Protein AF-A0A920BV66-F1 (afdb_monomer_lite)

Foldseek 3Di:
DLVVVLVVLVVVLVVVVVDPPCPVCPVVSVVSVVVSVVSVVVVVQVPDPLFDFDDPDPQWTWTWWKKKWFAAPVRDIDIDIDGPPDDCVCVVVVVCVVCVVVVHHTDPPPDIDIDIDTDTDGPPDDD

pLDDT: mean 71.51, std 12.38, range [37.69, 92.06]

Sequence (127 aa):
MLEDEIAYSQKFIEVIEKEEALLQLNEQLNLLKETVADDIKQLQFSKDQYGKFGHKTADTSFFEYKTHLTMNEKRIITAELSYWRKKDGKQLETLIEKNAEARMDVCKAGHMAIRKARQGRKNVGTN

Structure (mmCIF, N/CA/C/O backbone):
data_AF-A0A920BV66-F1
#
_entry.id   AF-A0A920BV66-F1
#
loop_
_atom_site.group_PDB
_atom_site.id
_atom_site.type_symbol
_atom_site.label_atom_id
_atom_site.label_alt_id
_atom_site.label_comp_id
_atom_site.label_asym_id
_atom_site.label_entity_id
_atom_site.label_seq_id
_atom_site.pdbx_PDB_ins_code
_atom_site.Cartn_x
_atom_site.Cartn_y
_atom_site.Cartn_z
_atom_site.occupancy
_atom_site.B_iso_or_equiv
_atom_site.auth_seq_id
_atom_site.auth_comp_id
_atom_site.auth_asym_id
_atom_site.auth_atom_id
_atom_site.pdbx_PDB_model_num
ATOM 1 N N . MET A 1 1 ? 3.993 11.445 20.867 1.00 70.62 1 MET A N 1
ATOM 2 C CA . MET A 1 1 ? 2.647 11.999 20.606 1.00 70.62 1 MET A CA 1
ATOM 3 C C . MET A 1 1 ? 1.909 11.153 19.578 1.00 70.62 1 MET A C 1
ATOM 5 O O . MET A 1 1 ? 1.106 10.347 20.009 1.00 70.62 1 MET A O 1
ATOM 9 N N . LEU A 1 2 ? 2.233 11.198 18.277 1.00 79.50 2 LEU A N 1
ATOM 10 C CA . LEU A 1 2 ? 1.491 10.407 17.269 1.00 79.50 2 LEU A CA 1
ATOM 11 C C . LEU A 1 2 ? 1.629 8.877 17.438 1.00 79.50 2 LEU A C 1
ATOM 13 O O . LEU A 1 2 ? 0.661 8.138 17.303 1.00 79.50 2 LEU A O 1
ATOM 17 N N . GLU A 1 3 ? 2.825 8.383 17.771 1.00 81.19 3 GLU A N 1
ATOM 18 C CA . GLU A 1 3 ? 3.041 6.946 18.025 1.00 81.19 3 GLU A CA 1
ATOM 19 C C . GLU A 1 3 ? 2.281 6.457 19.273 1.00 81.19 3 GLU A C 1
ATOM 21 O O . GLU A 1 3 ? 1.786 5.331 19.297 1.00 81.19 3 GLU A O 1
ATOM 26 N N . ASP A 1 4 ? 2.122 7.328 20.275 1.00 86.12 4 ASP A N 1
ATOM 27 C CA . ASP A 1 4 ? 1.385 7.031 21.508 1.00 86.12 4 ASP A CA 1
ATOM 28 C C . ASP A 1 4 ? -0.131 6.961 21.252 1.00 86.12 4 ASP A C 1
ATOM 30 O O . ASP A 1 4 ? -0.815 6.093 21.793 1.00 86.12 4 ASP A O 1
ATOM 34 N N . GLU A 1 5 ? -0.653 7.836 20.385 1.00 85.25 5 GLU A N 1
ATOM 35 C CA . GLU A 1 5 ? -2.060 7.857 19.955 1.00 85.25 5 GLU A CA 1
ATOM 36 C C . GLU A 1 5 ? -2.436 6.607 19.147 1.00 85.25 5 GLU A C 1
ATOM 38 O O . GLU A 1 5 ? -3.497 6.012 19.365 1.00 85.25 5 GLU A O 1
ATOM 43 N N . ILE A 1 6 ? -1.544 6.151 18.262 1.00 87.94 6 ILE A N 1
ATOM 44 C CA . ILE A 1 6 ? -1.730 4.904 17.506 1.00 87.94 6 ILE A CA 1
ATOM 45 C C . ILE A 1 6 ? -1.720 3.703 18.455 1.00 87.94 6 ILE A C 1
ATOM 47 O O . ILE A 1 6 ? -2.591 2.837 18.361 1.00 87.94 6 ILE A O 1
ATOM 51 N N . ALA A 1 7 ? -0.785 3.667 19.409 1.00 90.69 7 ALA A N 1
ATOM 52 C CA . ALA A 1 7 ? -0.710 2.598 20.402 1.00 90.69 7 ALA A CA 1
ATOM 53 C C . ALA A 1 7 ? -1.952 2.555 21.308 1.00 90.69 7 ALA A C 1
ATOM 55 O O . ALA A 1 7 ? -2.428 1.475 21.663 1.00 90.69 7 ALA A O 1
ATOM 56 N N . TYR A 1 8 ? -2.495 3.717 21.678 1.00 92.06 8 TYR A N 1
ATOM 57 C CA . TYR A 1 8 ? -3.751 3.804 22.421 1.00 92.06 8 TYR A CA 1
ATOM 58 C C . TYR A 1 8 ? -4.930 3.275 21.595 1.00 92.06 8 TYR A C 1
ATOM 60 O O . TYR A 1 8 ? -5.702 2.450 22.083 1.00 92.06 8 TYR A O 1
ATOM 68 N N . SER A 1 9 ? -5.024 3.680 20.327 1.00 87.62 9 SER A N 1
ATOM 69 C CA . SER A 1 9 ? -6.093 3.256 19.416 1.00 87.62 9 SER A CA 1
ATOM 70 C C . SER A 1 9 ? -6.087 1.742 19.178 1.00 87.62 9 SER A C 1
ATOM 72 O O . SER A 1 9 ? -7.141 1.114 19.177 1.00 87.62 9 SER A O 1
ATOM 74 N N . GLN A 1 10 ? -4.907 1.126 19.054 1.00 89.38 10 GLN A N 1
ATOM 75 C CA . GLN A 1 10 ? -4.771 -0.331 18.933 1.00 89.38 10 GLN A CA 1
ATOM 76 C C . GLN A 1 10 ? -5.272 -1.064 20.182 1.00 89.38 10 GLN A C 1
ATOM 78 O O . GLN A 1 10 ? -6.084 -1.979 20.071 1.00 89.38 10 GLN A O 1
ATOM 83 N N . LYS A 1 11 ? -4.863 -0.617 21.376 1.00 90.56 11 LYS A N 1
ATOM 84 C CA . LYS A 1 11 ? -5.345 -1.187 22.646 1.00 90.56 11 LYS A CA 1
ATOM 85 C C . LYS A 1 11 ? -6.857 -1.040 22.804 1.00 90.56 11 LYS A C 1
ATOM 87 O O . LYS A 1 11 ? -7.509 -1.937 23.324 1.00 90.56 11 LYS A O 1
ATOM 92 N N . PHE A 1 12 ? -7.416 0.083 22.362 1.00 86.88 12 PHE A N 1
ATOM 93 C CA . PHE A 1 12 ? -8.855 0.324 22.397 1.00 86.88 12 PHE A CA 1
ATOM 94 C C . PHE A 1 12 ? -9.620 -0.652 21.493 1.00 86.88 12 PHE A C 1
ATOM 96 O O . PHE A 1 12 ? -10.606 -1.241 21.931 1.00 86.88 12 PHE A O 1
ATOM 103 N N . ILE A 1 13 ? -9.121 -0.895 20.275 1.00 86.62 13 ILE A N 1
ATOM 104 C CA . ILE A 1 13 ? -9.678 -1.904 19.362 1.00 86.62 13 ILE A CA 1
ATOM 105 C C . ILE A 1 13 ? -9.636 -3.300 20.007 1.00 86.62 13 ILE A C 1
ATOM 107 O O . ILE A 1 13 ? -10.648 -3.993 20.002 1.00 86.62 13 ILE A O 1
ATOM 111 N N . GLU A 1 14 ? -8.518 -3.687 20.630 1.00 86.44 14 GLU A N 1
ATOM 112 C CA . GLU A 1 14 ? -8.375 -4.993 21.300 1.00 86.44 14 GLU A CA 1
ATOM 113 C C . GLU A 1 14 ? -9.339 -5.196 22.479 1.00 86.44 14 GLU A C 1
ATOM 115 O O . GLU A 1 14 ? -9.747 -6.323 22.765 1.00 86.44 14 GLU A O 1
ATOM 120 N N . VAL A 1 15 ? -9.671 -4.127 23.210 1.00 87.25 15 VAL A N 1
ATOM 121 C CA . VAL A 1 15 ? -10.629 -4.185 24.324 1.00 87.25 15 VAL A CA 1
ATOM 122 C C . VAL A 1 15 ? -12.053 -4.335 23.795 1.00 87.25 15 VAL A C 1
ATOM 124 O O . VAL A 1 15 ? -12.794 -5.173 24.301 1.00 87.25 15 VAL A O 1
ATOM 127 N N . ILE A 1 16 ? -12.411 -3.587 22.750 1.00 81.94 16 ILE A N 1
ATOM 128 C CA . ILE A 1 16 ? -13.746 -3.642 22.142 1.00 81.94 16 ILE A CA 1
ATOM 129 C C . ILE A 1 16 ? -14.004 -4.993 21.472 1.00 81.94 16 ILE A C 1
ATOM 131 O O . ILE A 1 16 ? -15.098 -5.529 21.593 1.00 81.94 16 ILE A O 1
ATOM 135 N N . GLU A 1 17 ? -13.009 -5.581 20.805 1.00 78.44 17 GLU A N 1
ATOM 136 C CA . GLU A 1 17 ? -13.161 -6.895 20.162 1.00 78.44 17 GLU A CA 1
ATOM 137 C C . GLU A 1 17 ? -13.435 -8.036 21.153 1.00 78.44 17 GLU A C 1
ATOM 139 O O . GLU A 1 17 ? -13.989 -9.062 20.762 1.00 78.44 17 GLU A O 1
ATOM 144 N N . LYS A 1 18 ? -13.074 -7.872 22.433 1.00 81.88 18 LYS A N 1
ATOM 145 C CA . LYS A 1 18 ? -13.376 -8.846 23.497 1.00 81.88 18 LYS A CA 1
ATOM 146 C C . LYS A 1 18 ? -14.802 -8.724 24.034 1.00 81.88 18 LYS A C 1
ATOM 148 O O . LYS A 1 18 ? -15.285 -9.664 24.661 1.00 81.88 18 LYS A O 1
ATOM 153 N N . GLU A 1 19 ? -15.469 -7.595 23.811 1.00 79.19 19 GLU A N 1
ATOM 154 C CA . GLU A 1 19 ? -16.864 -7.389 24.193 1.00 79.19 19 GLU A CA 1
ATOM 155 C C . GLU A 1 19 ? -17.786 -7.684 22.997 1.00 79.19 19 GLU A C 1
ATOM 157 O O . GLU A 1 19 ? -18.025 -6.842 22.136 1.00 79.19 19 GLU A O 1
ATOM 162 N N . GLU A 1 20 ? -18.376 -8.885 22.960 1.00 65.06 20 GLU A N 1
ATOM 163 C CA . GLU A 1 20 ? -19.297 -9.339 21.894 1.00 65.06 20 GLU A CA 1
ATOM 164 C C . GLU A 1 20 ? -20.624 -8.543 21.798 1.00 65.06 20 GLU A C 1
ATOM 166 O O . GLU A 1 20 ? -21.467 -8.818 20.944 1.00 65.06 20 GLU A O 1
ATOM 171 N N . ALA A 1 21 ? -20.844 -7.540 22.653 1.00 63.72 21 ALA A N 1
ATOM 172 C CA . ALA A 1 21 ? -22.133 -6.861 22.807 1.00 63.72 21 ALA A CA 1
ATOM 173 C C . ALA A 1 21 ? -22.421 -5.748 21.772 1.00 63.72 21 ALA A C 1
ATOM 175 O O . ALA A 1 21 ? -23.514 -5.179 21.779 1.00 63.72 21 ALA A O 1
ATOM 176 N N . LEU A 1 22 ? -21.483 -5.411 20.878 1.00 64.19 22 LEU A N 1
ATOM 177 C CA . LEU A 1 22 ? -21.512 -4.150 20.118 1.00 64.19 22 LEU A CA 1
ATOM 178 C C . LEU A 1 22 ? -21.733 -4.321 18.604 1.00 64.19 22 LEU A C 1
ATOM 180 O O . LEU A 1 22 ? -21.090 -3.668 17.784 1.00 64.19 22 LEU A O 1
ATOM 184 N N . LEU A 1 23 ? -22.718 -5.140 18.218 1.00 60.50 23 LEU A N 1
ATOM 185 C CA . LEU A 1 23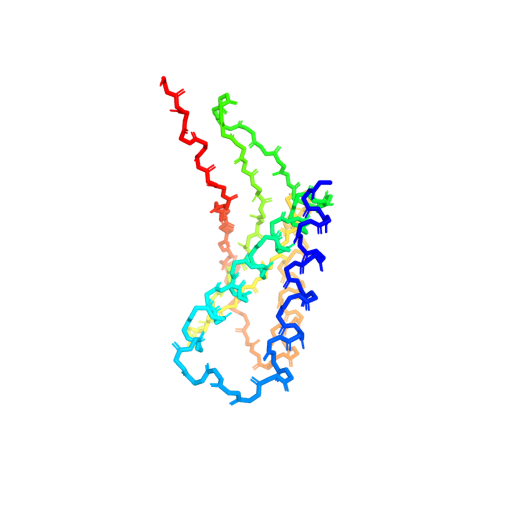 ? -23.131 -5.352 16.815 1.00 60.50 23 LEU A CA 1
ATOM 186 C C . LEU A 1 23 ? -23.436 -4.050 16.040 1.00 60.50 23 LEU A C 1
ATOM 188 O O . LEU A 1 23 ? -23.274 -4.009 14.822 1.00 60.50 23 LEU A O 1
ATOM 192 N N . GLN A 1 24 ? -23.856 -2.983 16.730 1.00 67.12 24 GLN A N 1
ATOM 193 C CA . GLN A 1 24 ? -24.181 -1.678 16.131 1.00 67.12 24 GLN A CA 1
ATOM 194 C C . GLN A 1 24 ? -22.949 -0.809 15.810 1.00 67.12 24 GLN A C 1
ATOM 196 O O . GLN A 1 24 ? -23.076 0.187 15.106 1.00 67.12 24 GLN A O 1
ATOM 201 N N . LEU A 1 25 ? -21.761 -1.176 16.301 1.00 69.19 25 LEU A N 1
ATOM 202 C CA . LEU A 1 25 ? -20.525 -0.389 16.180 1.00 69.19 25 LEU A CA 1
ATOM 203 C C . LEU A 1 25 ? -19.539 -0.942 15.144 1.00 69.19 25 LEU A C 1
ATOM 205 O O . LEU A 1 25 ? -18.474 -0.361 14.945 1.00 69.19 25 LEU A O 1
ATOM 209 N N . ASN A 1 26 ? -19.889 -2.023 14.444 1.00 76.88 26 ASN A N 1
ATOM 210 C CA . ASN A 1 26 ? -19.002 -2.680 13.480 1.00 76.88 26 ASN A CA 1
ATOM 211 C C . ASN A 1 26 ? -18.512 -1.738 12.367 1.00 76.88 26 ASN A C 1
ATOM 213 O O . ASN A 1 26 ? -17.342 -1.787 11.991 1.00 76.88 26 ASN A O 1
ATOM 217 N N . GLU A 1 27 ? -19.373 -0.851 11.860 1.00 80.69 27 GLU A N 1
ATOM 218 C CA . GLU A 1 27 ? -18.989 0.133 10.838 1.00 80.69 27 GLU A CA 1
ATOM 219 C C . GLU A 1 27 ? -17.977 1.153 11.375 1.00 80.69 27 GLU A C 1
ATOM 221 O O . GLU A 1 27 ? -16.971 1.433 10.725 1.00 80.69 27 GLU A O 1
ATOM 226 N N . GLN A 1 28 ? -18.201 1.662 12.590 1.00 83.94 28 GLN A N 1
ATOM 227 C CA . GLN A 1 28 ? -17.309 2.629 13.236 1.00 83.94 28 GLN A CA 1
ATOM 228 C C . GLN A 1 28 ? -15.963 1.995 13.613 1.00 83.94 28 GLN A C 1
ATOM 230 O O . GLN A 1 28 ? -14.917 2.627 13.473 1.00 83.94 28 GLN A O 1
ATOM 235 N N . LEU A 1 29 ? -15.977 0.729 14.030 1.00 84.88 29 LEU A N 1
ATOM 236 C CA . LEU A 1 29 ? -14.780 -0.049 14.339 1.00 84.88 29 LEU A CA 1
ATOM 237 C C . LEU A 1 29 ? -13.960 -0.321 13.068 1.00 84.88 29 LEU A C 1
ATOM 239 O O . LEU A 1 29 ? -12.741 -0.148 13.069 1.00 84.88 29 LEU A O 1
ATOM 243 N N . ASN A 1 30 ? -14.615 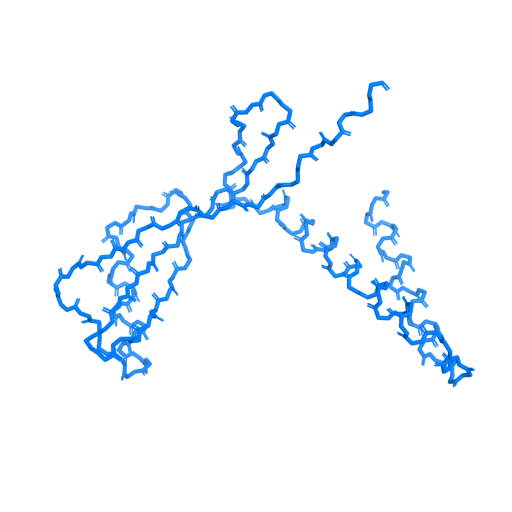-0.674 11.959 1.00 87.12 30 ASN A N 1
ATOM 244 C CA . ASN A 1 30 ? -13.948 -0.843 10.666 1.00 87.12 30 ASN A CA 1
ATOM 245 C C . ASN A 1 30 ? -13.334 0.465 10.158 1.00 87.12 30 ASN A C 1
ATOM 247 O O . ASN A 1 30 ? -12.195 0.452 9.694 1.00 87.12 30 ASN A O 1
ATOM 251 N N . LEU A 1 31 ? -14.040 1.589 10.313 1.00 88.56 31 LEU A N 1
ATOM 252 C CA . LEU A 1 31 ? -13.502 2.907 9.977 1.00 88.56 31 LEU A CA 1
ATOM 253 C C . LEU A 1 31 ? -12.254 3.224 10.813 1.00 88.56 31 LEU A C 1
ATOM 255 O O . LEU A 1 31 ? -11.239 3.640 10.262 1.00 88.56 31 LEU A O 1
ATOM 259 N N . LEU A 1 32 ? -12.301 2.971 12.126 1.00 87.75 32 LEU A N 1
ATOM 260 C CA . LEU A 1 32 ? -11.164 3.197 13.019 1.00 87.75 32 LEU A CA 1
ATOM 261 C C . LEU A 1 32 ? -9.954 2.328 12.639 1.00 87.75 32 LEU A C 1
ATOM 263 O O . LEU A 1 32 ? -8.816 2.803 12.626 1.00 87.75 32 LEU A O 1
ATOM 267 N N . LYS A 1 33 ? -10.186 1.058 12.288 1.00 88.06 33 LYS A N 1
ATOM 268 C CA . LYS A 1 33 ? -9.140 0.155 11.787 1.00 88.06 33 LYS A CA 1
ATOM 269 C C . LYS A 1 33 ? -8.501 0.682 10.507 1.00 88.06 33 LYS A C 1
ATOM 271 O O . LYS A 1 33 ? -7.278 0.639 10.385 1.00 88.06 33 LYS A O 1
ATOM 276 N N . GLU A 1 34 ? -9.305 1.185 9.573 1.00 89.75 34 GLU A N 1
ATOM 277 C CA . GLU A 1 34 ? -8.812 1.770 8.325 1.00 89.75 34 GLU A CA 1
ATOM 278 C C . GLU A 1 34 ? -7.963 3.017 8.594 1.00 89.75 34 GLU A C 1
ATOM 280 O O . GLU A 1 34 ? -6.847 3.111 8.082 1.00 89.75 34 GLU A O 1
ATOM 285 N N . THR A 1 35 ? -8.422 3.922 9.465 1.00 88.25 35 THR A N 1
ATOM 286 C CA . THR A 1 35 ? -7.667 5.137 9.809 1.00 88.25 35 THR A CA 1
ATOM 287 C C . THR A 1 35 ? -6.336 4.817 10.480 1.00 88.25 35 THR A C 1
ATOM 289 O O . THR A 1 35 ? -5.304 5.331 10.059 1.00 88.25 35 THR A O 1
ATOM 292 N N . VAL A 1 36 ? -6.325 3.898 11.455 1.00 90.62 36 VAL A N 1
ATOM 293 C CA . VAL A 1 36 ? -5.088 3.483 12.135 1.00 90.62 36 VAL A CA 1
ATOM 294 C C . VAL A 1 36 ? -4.125 2.822 11.147 1.00 90.62 36 VAL A C 1
ATOM 296 O O . VAL A 1 36 ? -2.924 3.094 11.166 1.00 90.62 36 VAL A O 1
ATOM 299 N N . ALA A 1 37 ? -4.634 1.971 10.252 1.00 87.81 37 ALA A N 1
ATOM 300 C CA . ALA A 1 37 ? -3.820 1.341 9.219 1.00 87.81 37 ALA A CA 1
ATOM 301 C C . ALA A 1 37 ? -3.209 2.371 8.256 1.00 87.81 37 ALA A C 1
ATOM 303 O O . ALA A 1 37 ? -2.054 2.224 7.851 1.00 87.81 37 ALA A O 1
ATOM 304 N N . ASP A 1 38 ? -3.953 3.410 7.892 1.00 85.56 38 ASP A N 1
ATOM 305 C CA . ASP A 1 38 ? -3.461 4.471 7.020 1.00 85.56 38 ASP A CA 1
ATOM 306 C C . ASP A 1 38 ? -2.426 5.369 7.704 1.00 85.56 38 ASP A C 1
ATOM 308 O O . ASP A 1 38 ? -1.406 5.687 7.084 1.00 85.56 38 ASP A O 1
ATOM 312 N N . ASP A 1 39 ? -2.606 5.697 8.983 1.00 85.94 39 ASP A N 1
ATOM 313 C CA . ASP A 1 39 ? -1.627 6.466 9.759 1.00 85.94 39 ASP A CA 1
ATOM 314 C C . ASP A 1 39 ? -0.308 5.696 9.923 1.00 85.94 39 ASP A C 1
ATOM 316 O O . ASP A 1 39 ? 0.777 6.254 9.733 1.00 85.94 39 ASP A O 1
ATOM 320 N N . ILE A 1 40 ? -0.380 4.382 10.170 1.00 85.19 40 ILE A N 1
ATOM 321 C CA . ILE A 1 40 ? 0.800 3.504 10.214 1.00 85.19 40 ILE A CA 1
ATOM 322 C C . ILE A 1 40 ? 1.524 3.4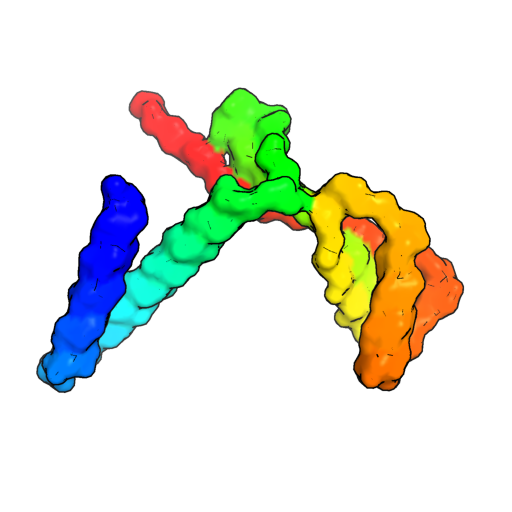96 8.865 1.00 85.19 40 ILE A C 1
ATOM 324 O O . ILE A 1 40 ? 2.750 3.631 8.826 1.00 85.19 40 ILE A O 1
ATOM 328 N N . LYS A 1 41 ? 0.797 3.372 7.745 1.00 79.81 41 LYS A N 1
ATOM 329 C CA . LYS A 1 41 ? 1.406 3.440 6.405 1.00 79.81 41 LYS A CA 1
ATOM 330 C C . LYS A 1 41 ? 2.087 4.789 6.180 1.00 79.81 41 LYS A C 1
ATOM 332 O O . LYS A 1 41 ? 3.206 4.827 5.677 1.00 79.81 41 LYS A O 1
ATOM 337 N N . GLN A 1 42 ? 1.456 5.900 6.563 1.00 75.75 42 GLN A N 1
ATOM 338 C CA . GLN A 1 42 ? 2.064 7.226 6.422 1.00 75.75 42 GLN A CA 1
ATOM 339 C C . GLN A 1 42 ? 3.325 7.388 7.273 1.00 75.75 42 GLN A C 1
ATOM 341 O O . GLN A 1 42 ? 4.310 7.955 6.797 1.00 75.75 42 GLN A O 1
ATOM 346 N N . LEU A 1 43 ? 3.337 6.846 8.492 1.00 78.75 43 LEU A N 1
ATOM 347 C CA . LEU A 1 43 ? 4.535 6.786 9.329 1.00 78.75 43 LEU A CA 1
ATOM 348 C C . LEU A 1 43 ? 5.655 5.955 8.695 1.00 78.75 43 LEU A C 1
ATOM 350 O O . LEU A 1 43 ? 6.823 6.327 8.781 1.00 78.75 43 LEU A O 1
ATOM 354 N N . GLN A 1 44 ? 5.319 4.847 8.038 1.00 75.62 44 GLN A N 1
ATOM 355 C CA . GLN A 1 44 ? 6.304 4.045 7.312 1.00 75.62 44 GLN A CA 1
ATOM 356 C C . GLN A 1 44 ? 6.884 4.812 6.120 1.00 75.62 44 GLN A C 1
ATOM 358 O O . GLN A 1 44 ? 8.102 4.843 5.962 1.00 75.62 44 GLN A O 1
ATOM 363 N N . PHE A 1 45 ? 6.047 5.488 5.328 1.00 66.69 45 PHE A N 1
ATOM 364 C CA . PHE A 1 45 ? 6.516 6.317 4.214 1.00 66.69 45 PHE A CA 1
ATOM 365 C C . PHE A 1 45 ? 7.360 7.508 4.680 1.00 66.69 45 PHE A C 1
ATOM 367 O O . PHE A 1 45 ? 8.350 7.835 4.031 1.00 66.69 45 PHE A O 1
ATOM 374 N N . SER A 1 46 ? 7.021 8.140 5.809 1.00 65.62 46 SER A N 1
ATOM 375 C CA . SER A 1 46 ? 7.793 9.273 6.337 1.00 65.62 46 SER A CA 1
ATOM 376 C C . SER A 1 46 ? 9.189 8.879 6.822 1.00 65.62 46 SER A C 1
ATOM 378 O O . SER A 1 46 ? 10.119 9.679 6.717 1.00 65.62 46 SER A O 1
ATOM 380 N N . LYS A 1 47 ? 9.352 7.638 7.293 1.00 69.12 47 LYS A N 1
ATOM 381 C CA . LYS A 1 47 ? 10.640 7.062 7.703 1.00 69.12 47 LYS A CA 1
ATOM 382 C C . LYS A 1 47 ? 11.383 6.360 6.558 1.00 69.12 47 LYS A C 1
ATOM 384 O O . LYS A 1 47 ? 12.528 5.949 6.751 1.00 69.12 47 LYS A O 1
ATOM 389 N N . ASP A 1 48 ? 10.772 6.217 5.379 1.00 67.50 48 ASP A N 1
ATOM 390 C CA . ASP A 1 48 ? 11.382 5.519 4.248 1.00 67.50 48 ASP A CA 1
ATOM 391 C C . ASP A 1 48 ? 12.511 6.352 3.614 1.00 67.50 48 ASP A C 1
ATOM 393 O O . ASP A 1 48 ? 12.296 7.302 2.859 1.00 67.50 48 ASP A O 1
ATOM 397 N N . GLN A 1 49 ? 13.749 5.939 3.885 1.00 60.34 49 GLN A N 1
ATOM 398 C CA . GLN A 1 49 ? 14.976 6.516 3.330 1.00 60.34 49 GLN A CA 1
ATOM 399 C C . GLN A 1 49 ? 15.112 6.376 1.799 1.00 60.34 49 GLN A C 1
ATOM 401 O O . GLN A 1 49 ? 15.986 7.009 1.195 1.00 60.34 49 GLN A O 1
ATOM 406 N N . TYR A 1 50 ? 14.300 5.526 1.159 1.00 56.47 50 TYR A N 1
ATOM 407 C CA . TYR A 1 50 ? 14.378 5.234 -0.274 1.00 56.47 50 TYR A CA 1
ATOM 408 C C . TYR A 1 50 ? 13.472 6.129 -1.134 1.00 56.47 50 TYR A C 1
ATOM 410 O O . TYR A 1 50 ? 13.718 6.261 -2.342 1.00 56.47 50 TYR A O 1
ATOM 418 N N . GLY A 1 51 ? 12.473 6.779 -0.530 1.00 59.25 51 GLY A N 1
ATOM 419 C CA . GLY A 1 51 ? 11.624 7.781 -1.170 1.00 59.25 51 GLY A CA 1
ATOM 420 C C . GLY A 1 51 ? 12.283 9.162 -1.154 1.00 59.25 51 GLY A C 1
ATOM 421 O O . GLY A 1 51 ? 12.757 9.632 -0.123 1.00 59.25 51 GLY A O 1
ATOM 422 N N . LYS A 1 52 ? 12.330 9.862 -2.297 1.00 58.28 52 LYS A N 1
ATOM 423 C CA . LYS A 1 52 ? 12.702 11.286 -2.281 1.00 58.28 52 LYS A CA 1
ATOM 424 C C . LYS A 1 52 ? 11.503 12.100 -1.812 1.00 58.28 52 LYS A C 1
ATOM 426 O O . LYS A 1 52 ? 10.492 12.123 -2.509 1.00 58.28 52 LYS A O 1
ATOM 431 N N . PHE A 1 53 ? 11.671 12.821 -0.709 1.00 56.38 53 PHE A N 1
ATOM 432 C CA . PHE A 1 53 ? 10.806 13.933 -0.331 1.00 56.38 53 PHE A CA 1
ATOM 433 C C . PHE A 1 53 ? 11.173 15.143 -1.198 1.00 56.38 53 PHE A C 1
ATOM 435 O O . PHE A 1 53 ? 12.241 15.737 -1.048 1.00 56.38 53 PHE A O 1
ATOM 442 N N . GLY A 1 54 ? 10.344 15.440 -2.193 1.00 58.78 54 GLY A N 1
ATOM 443 C CA . GLY A 1 54 ? 10.509 16.600 -3.064 1.00 58.78 54 GLY A CA 1
ATOM 444 C C . GLY A 1 54 ? 9.493 17.686 -2.737 1.00 58.78 54 GLY A C 1
ATOM 445 O O . GLY A 1 54 ? 8.336 17.379 -2.457 1.00 58.78 54 GLY A O 1
ATOM 446 N N . HIS A 1 55 ? 9.899 18.951 -2.845 1.00 59.66 55 HIS A N 1
ATOM 447 C CA . HIS A 1 55 ? 8.991 20.096 -2.803 1.00 59.66 55 HIS A CA 1
ATOM 448 C C . HIS A 1 55 ? 8.835 20.662 -4.215 1.00 59.66 55 HIS A C 1
ATOM 450 O O . HIS A 1 55 ? 9.814 21.082 -4.827 1.00 59.66 55 HIS A O 1
ATOM 456 N N . LYS A 1 56 ? 7.610 20.646 -4.756 1.00 55.16 56 LYS A N 1
ATOM 457 C CA . LYS A 1 56 ? 7.289 21.338 -6.025 1.00 55.16 56 LYS A CA 1
ATOM 458 C C . LYS A 1 56 ? 6.781 22.764 -5.800 1.00 55.16 56 LYS A C 1
ATOM 460 O O . LYS A 1 56 ? 6.934 23.611 -6.668 1.00 55.16 56 LYS A O 1
ATOM 465 N N . THR A 1 57 ? 6.200 23.004 -4.632 1.00 58.00 57 THR A N 1
ATOM 466 C CA . THR A 1 57 ? 5.715 24.292 -4.124 1.00 58.00 57 THR A CA 1
ATOM 467 C C . THR A 1 57 ? 6.079 24.364 -2.643 1.00 58.00 57 THR A C 1
ATOM 469 O O . THR A 1 57 ? 6.251 23.307 -2.030 1.00 58.00 57 THR A O 1
ATOM 472 N N . ALA A 1 58 ? 6.207 25.573 -2.085 1.00 60.22 58 ALA A N 1
ATOM 473 C CA . ALA A 1 58 ? 6.652 25.787 -0.702 1.00 60.22 58 ALA A CA 1
ATOM 474 C C . ALA A 1 58 ? 5.886 24.911 0.310 1.00 60.22 58 ALA A C 1
ATOM 476 O O . ALA A 1 58 ? 6.496 24.293 1.177 1.00 60.22 58 ALA A O 1
ATOM 477 N N . ASP A 1 59 ? 4.577 24.747 0.100 1.00 55.91 59 ASP A N 1
ATOM 478 C CA . ASP A 1 59 ? 3.676 24.113 1.071 1.00 55.91 59 ASP A CA 1
ATOM 479 C C . ASP A 1 59 ? 3.371 22.636 0.790 1.00 55.91 59 ASP A C 1
ATOM 481 O O . ASP A 1 59 ? 2.566 22.017 1.486 1.00 55.91 59 ASP A O 1
ATOM 485 N N . THR A 1 60 ? 3.959 22.044 -0.257 1.00 55.06 60 THR A N 1
ATOM 486 C CA . THR A 1 60 ? 3.651 20.655 -0.625 1.00 55.06 60 THR A CA 1
ATOM 487 C C . THR A 1 60 ? 4.905 19.824 -0.771 1.00 55.06 60 THR A C 1
ATOM 489 O O . THR A 1 60 ? 5.732 20.081 -1.652 1.00 55.06 60 THR A O 1
ATOM 492 N N . SER A 1 61 ? 4.970 18.763 0.016 1.00 56.84 61 SER A N 1
ATOM 493 C CA . SER A 1 61 ? 5.931 17.693 -0.156 1.00 56.84 61 SER A CA 1
ATOM 494 C C . SER A 1 61 ? 5.320 16.487 -0.860 1.00 56.84 61 SER A C 1
ATOM 496 O O . SER A 1 61 ? 4.099 16.293 -0.893 1.00 56.84 61 SER A O 1
ATOM 498 N N . PHE A 1 62 ? 6.176 15.695 -1.495 1.00 57.91 62 PHE A N 1
ATOM 499 C CA . PHE A 1 62 ? 5.755 14.539 -2.263 1.00 57.91 62 PHE A CA 1
ATOM 500 C C . PHE A 1 62 ? 6.827 13.424 -2.264 1.00 57.91 62 PHE A C 1
ATOM 502 O O . PHE A 1 62 ? 8.011 13.731 -2.390 1.00 57.91 62 PHE A O 1
ATOM 509 N N . PHE A 1 63 ? 6.408 12.154 -2.134 1.00 60.31 63 PHE A N 1
ATOM 510 C CA . PHE A 1 63 ? 7.247 10.941 -2.169 1.00 60.31 63 PHE A CA 1
ATOM 511 C C . PHE A 1 63 ? 7.376 10.303 -3.564 1.00 60.31 63 PHE A C 1
ATOM 513 O O . PHE A 1 63 ? 6.502 9.556 -4.002 1.00 60.31 63 PHE A O 1
ATOM 520 N N . GLU A 1 64 ? 8.484 10.542 -4.268 1.00 63.28 64 GLU A N 1
ATOM 521 C CA . GLU A 1 64 ? 8.691 10.009 -5.627 1.00 63.28 64 GLU A CA 1
ATOM 522 C C . GLU A 1 64 ? 9.276 8.586 -5.657 1.00 63.28 64 GLU A C 1
ATOM 524 O O . GLU A 1 64 ? 10.468 8.393 -5.410 1.00 63.28 64 GLU A O 1
ATOM 529 N N . TYR A 1 65 ? 8.461 7.612 -6.083 1.00 71.19 65 TYR A N 1
ATOM 530 C CA . TYR A 1 65 ? 8.916 6.308 -6.585 1.00 71.19 65 TYR A CA 1
ATOM 531 C C . TYR A 1 65 ? 8.848 6.253 -8.114 1.00 71.19 65 TYR A C 1
ATOM 533 O O . TYR A 1 65 ? 8.053 6.959 -8.748 1.00 71.19 65 TYR A O 1
ATOM 541 N N . LYS A 1 66 ? 9.670 5.389 -8.716 1.00 72.81 66 LYS A N 1
ATOM 542 C CA . LYS A 1 66 ? 9.572 5.046 -10.135 1.00 72.81 66 LYS A CA 1
ATOM 543 C C . LYS A 1 66 ? 8.883 3.696 -10.268 1.00 72.81 66 LYS A C 1
ATOM 545 O O . LYS A 1 66 ? 9.268 2.732 -9.618 1.00 72.81 66 LYS A O 1
ATOM 550 N N . THR A 1 67 ? 7.884 3.621 -11.132 1.00 74.38 67 THR A N 1
ATOM 551 C CA . THR A 1 67 ? 7.269 2.355 -11.523 1.00 74.38 67 THR A CA 1
ATOM 552 C C . THR A 1 67 ? 7.631 2.079 -12.971 1.00 74.38 67 THR A C 1
ATOM 554 O O . THR A 1 67 ? 7.306 2.879 -13.850 1.00 74.38 67 THR A O 1
ATOM 557 N N . HIS A 1 68 ? 8.303 0.962 -13.213 1.00 77.94 68 HIS A N 1
ATOM 558 C CA . HIS A 1 68 ? 8.586 0.437 -14.540 1.00 77.94 68 HIS A CA 1
ATOM 559 C C . HIS A 1 68 ? 7.409 -0.431 -14.968 1.00 77.94 68 HIS A C 1
ATOM 561 O O . HIS A 1 68 ? 7.066 -1.392 -14.286 1.00 77.94 68 HIS A O 1
ATOM 567 N N . LEU A 1 69 ? 6.764 -0.058 -16.065 1.00 79.50 69 LEU A N 1
ATOM 568 C CA . LEU A 1 69 ? 5.621 -0.755 -16.638 1.00 79.50 69 LEU A CA 1
ATOM 569 C C . LEU A 1 69 ? 6.051 -1.394 -17.953 1.00 79.50 69 LEU A C 1
ATOM 571 O O . LEU A 1 69 ? 6.592 -0.711 -18.829 1.00 79.50 69 LEU A O 1
ATOM 575 N N . THR A 1 70 ? 5.780 -2.685 -18.093 1.00 77.12 70 THR A N 1
ATOM 576 C CA . THR A 1 70 ? 5.994 -3.444 -19.325 1.00 77.12 70 THR A CA 1
ATOM 577 C C . THR A 1 70 ? 4.702 -4.143 -19.729 1.00 77.12 70 THR A C 1
ATOM 579 O O . THR A 1 70 ? 3.877 -4.501 -18.888 1.00 77.12 70 THR A O 1
ATOM 582 N N . MET A 1 71 ? 4.494 -4.290 -21.036 1.00 80.69 71 MET A N 1
ATOM 583 C CA . MET A 1 71 ? 3.326 -4.968 -21.592 1.00 80.69 71 MET A CA 1
ATOM 584 C C . MET A 1 71 ? 3.780 -6.099 -22.506 1.00 80.69 71 MET A C 1
ATOM 586 O O . MET A 1 71 ? 4.665 -5.905 -23.337 1.00 80.69 71 MET A O 1
ATOM 590 N N . ASN A 1 72 ? 3.143 -7.256 -22.374 1.00 74.81 72 ASN A N 1
ATOM 591 C CA . ASN A 1 72 ? 3.426 -8.442 -23.179 1.00 74.81 72 ASN A CA 1
ATOM 592 C C . ASN A 1 72 ? 2.510 -8.485 -24.411 1.00 74.81 72 ASN A C 1
ATOM 594 O O . ASN A 1 72 ? 1.456 -7.849 -24.430 1.00 74.81 72 ASN A O 1
ATOM 598 N N . GLU A 1 73 ? 2.847 -9.292 -25.420 1.00 77.94 73 GLU A N 1
ATOM 599 C CA . GLU A 1 73 ? 2.045 -9.427 -26.654 1.00 77.94 73 GLU A CA 1
ATOM 600 C C . GLU A 1 73 ? 0.615 -9.919 -26.369 1.00 77.94 73 GLU A C 1
ATOM 602 O O . GLU A 1 73 ? -0.341 -9.566 -27.055 1.00 77.94 73 GLU A O 1
ATOM 607 N N . LYS A 1 74 ? 0.451 -10.658 -25.266 1.00 80.62 74 LYS A N 1
ATOM 608 C CA . LYS A 1 74 ? -0.837 -11.123 -24.731 1.00 80.62 74 LYS A CA 1
ATOM 609 C C . LYS A 1 74 ? -1.628 -10.034 -23.981 1.00 80.62 74 LYS A C 1
ATOM 611 O O . LYS A 1 74 ? -2.616 -10.353 -23.330 1.00 80.62 74 LYS A O 1
ATOM 616 N N . ARG A 1 75 ? -1.198 -8.765 -24.044 1.00 80.00 75 ARG A N 1
ATOM 617 C CA . ARG A 1 75 ? -1.770 -7.594 -23.340 1.00 80.00 75 ARG A CA 1
ATOM 618 C C . ARG A 1 75 ? -1.743 -7.677 -21.808 1.00 80.00 75 ARG A C 1
ATOM 620 O O . ARG A 1 75 ? -2.499 -6.982 -21.136 1.00 80.00 75 ARG A O 1
ATOM 627 N N . ILE A 1 76 ? -0.856 -8.496 -21.251 1.00 82.88 76 ILE A N 1
ATOM 628 C CA . ILE A 1 76 ? -0.618 -8.560 -19.803 1.00 82.88 76 ILE A CA 1
ATOM 629 C C . ILE A 1 76 ? 0.323 -7.417 -19.418 1.00 82.88 76 ILE A C 1
ATOM 631 O O . ILE A 1 76 ? 1.325 -7.203 -20.101 1.00 82.88 76 ILE A O 1
ATOM 635 N N . ILE A 1 77 ? -0.012 -6.686 -18.353 1.00 81.69 77 ILE A N 1
ATOM 636 C CA . ILE A 1 77 ? 0.785 -5.572 -17.827 1.00 81.69 77 ILE A CA 1
ATOM 637 C C . ILE A 1 77 ? 1.531 -6.051 -16.584 1.00 81.69 77 ILE A C 1
ATOM 639 O O . ILE A 1 77 ? 0.899 -6.455 -15.608 1.00 81.69 77 ILE A O 1
ATOM 643 N N . THR A 1 78 ? 2.856 -5.935 -16.600 1.00 76.25 78 THR A N 1
ATOM 644 C CA . THR A 1 78 ? 3.712 -6.186 -15.438 1.00 76.25 78 THR A CA 1
ATOM 645 C C . THR A 1 78 ? 4.282 -4.863 -14.932 1.00 76.25 78 THR A C 1
ATOM 647 O O . THR A 1 78 ? 4.660 -3.991 -15.717 1.00 76.25 78 THR A O 1
ATOM 650 N N . ALA A 1 79 ? 4.329 -4.694 -13.610 1.00 77.94 79 ALA A N 1
ATOM 651 C CA . ALA A 1 79 ? 4.845 -3.495 -12.962 1.00 77.94 79 ALA A CA 1
ATOM 652 C C . ALA A 1 79 ? 5.954 -3.851 -11.965 1.00 77.94 79 ALA A C 1
ATOM 654 O O . ALA A 1 79 ? 5.774 -4.730 -11.126 1.00 77.94 79 ALA A O 1
ATOM 655 N N . GLU A 1 80 ? 7.074 -3.131 -12.013 1.00 78.19 80 GLU A N 1
ATOM 656 C CA . GLU A 1 80 ? 8.132 -3.192 -11.002 1.00 78.19 80 GLU A CA 1
ATOM 657 C C . GLU A 1 80 ? 8.325 -1.816 -10.356 1.00 78.19 80 GLU A C 1
ATOM 659 O O . GLU A 1 80 ? 8.439 -0.797 -11.041 1.00 78.19 80 GLU A O 1
ATOM 664 N N . LEU A 1 81 ? 8.356 -1.776 -9.023 1.00 74.12 81 LEU A N 1
ATOM 665 C CA . LEU A 1 81 ? 8.606 -0.559 -8.256 1.00 74.12 81 LEU A CA 1
ATOM 666 C C . LEU A 1 81 ? 10.101 -0.436 -7.941 1.00 74.12 81 LEU A C 1
ATOM 668 O O . LEU A 1 81 ? 10.702 -1.348 -7.374 1.00 74.12 81 LEU A O 1
ATOM 672 N N . SER A 1 82 ? 10.695 0.710 -8.266 1.00 71.38 82 SER A N 1
ATOM 673 C CA . SER A 1 82 ? 12.103 1.005 -8.020 1.00 71.38 82 SER A CA 1
ATOM 674 C C . SER A 1 82 ? 12.284 2.336 -7.282 1.00 71.38 82 SER A C 1
ATOM 676 O O . SER A 1 82 ? 11.471 3.266 -7.365 1.00 71.38 82 SER A O 1
ATOM 678 N N . TYR A 1 83 ? 13.375 2.429 -6.51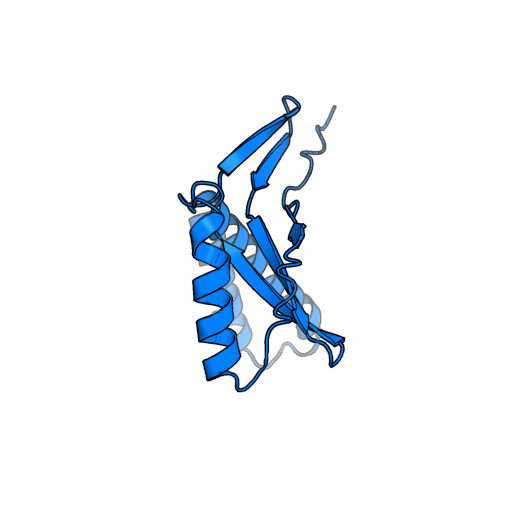4 1.00 70.69 83 TYR A N 1
ATOM 679 C CA . TYR A 1 83 ? 13.739 3.666 -5.825 1.00 70.69 83 TYR A CA 1
ATOM 680 C C . TYR A 1 83 ? 14.269 4.705 -6.823 1.00 70.69 83 TYR A C 1
ATOM 682 O O . TYR A 1 83 ? 14.958 4.368 -7.784 1.00 70.69 83 TYR A O 1
ATOM 690 N N . TRP A 1 84 ? 14.021 5.995 -6.575 1.00 62.00 84 TRP A N 1
ATOM 691 C CA . TRP A 1 84 ? 14.401 7.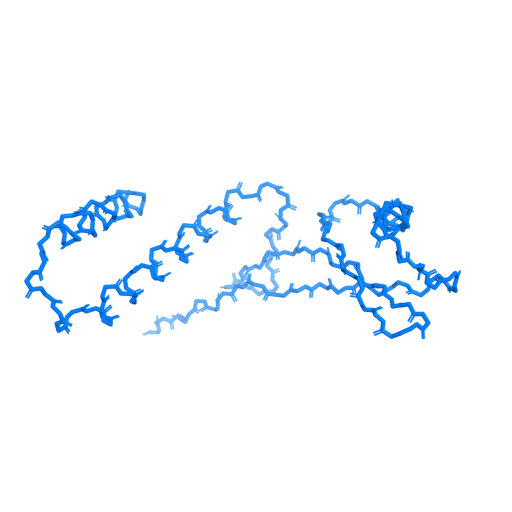064 -7.513 1.00 62.00 84 TRP A CA 1
ATOM 692 C C . TRP A 1 84 ? 15.904 7.094 -7.858 1.00 62.00 84 TRP A C 1
ATOM 694 O O . TRP A 1 84 ? 16.279 7.329 -9.006 1.00 62.00 84 TRP A O 1
ATOM 704 N N . ARG A 1 85 ? 16.779 6.868 -6.865 1.00 58.91 85 ARG A N 1
ATOM 705 C CA . ARG A 1 85 ? 18.249 6.857 -7.025 1.00 58.91 85 ARG A CA 1
ATOM 706 C C . ARG A 1 85 ? 18.779 5.678 -7.866 1.00 58.91 85 ARG A C 1
ATOM 708 O O . ARG A 1 85 ? 19.974 5.650 -8.156 1.00 58.91 85 ARG A O 1
ATOM 715 N N . LYS A 1 86 ? 17.944 4.692 -8.221 1.00 66.38 86 LYS A N 1
ATOM 716 C CA . LYS A 1 86 ? 18.363 3.466 -8.917 1.00 66.38 86 LYS A CA 1
ATOM 717 C C . LYS A 1 86 ? 18.517 3.822 -10.390 1.00 66.38 86 LYS A C 1
ATOM 719 O O . LYS A 1 86 ? 17.647 4.476 -10.965 1.00 66.38 86 LYS A O 1
ATOM 724 N N . LYS A 1 87 ? 19.647 3.454 -11.000 1.00 63.97 87 LYS A N 1
ATOM 725 C CA . LYS A 1 87 ? 19.833 3.656 -12.443 1.00 63.97 87 LYS A CA 1
ATOM 726 C C . LYS A 1 87 ? 18.887 2.714 -13.189 1.00 63.97 87 LYS A C 1
ATOM 728 O O . LYS A 1 87 ? 18.918 1.507 -12.958 1.00 63.97 87 LYS A O 1
ATOM 733 N N . ASP A 1 88 ? 18.093 3.277 -14.096 1.00 64.62 88 ASP A N 1
ATOM 734 C CA . ASP A 1 88 ? 17.019 2.563 -14.802 1.00 64.62 88 ASP A CA 1
ATOM 735 C C . ASP A 1 88 ? 17.545 1.414 -15.686 1.00 64.62 88 ASP A C 1
ATOM 737 O O . ASP A 1 88 ? 16.839 0.438 -15.915 1.00 64.62 88 ASP A O 1
ATOM 741 N N . GLY A 1 89 ? 18.811 1.481 -16.119 1.00 66.12 89 GLY A N 1
ATOM 742 C CA . GLY A 1 89 ? 19.411 0.514 -17.047 1.00 66.12 89 GLY A CA 1
ATOM 743 C C . GLY A 1 89 ? 19.477 -0.936 -16.552 1.00 66.12 89 GLY A C 1
ATOM 744 O O . GLY A 1 89 ? 19.551 -1.831 -17.379 1.00 66.12 89 GLY A O 1
ATOM 745 N N . LYS A 1 90 ? 19.406 -1.186 -15.235 1.00 68.25 90 LYS A N 1
ATOM 746 C CA . LYS A 1 90 ? 19.393 -2.552 -14.669 1.00 68.25 90 LYS A CA 1
ATOM 747 C C . LYS A 1 90 ? 17.994 -3.082 -14.342 1.00 68.25 90 LYS A C 1
ATOM 749 O O . LYS A 1 90 ? 17.869 -4.213 -13.900 1.00 68.25 90 LYS A O 1
ATOM 754 N N . GLN A 1 91 ? 16.951 -2.261 -14.479 1.00 73.25 91 GLN A N 1
ATOM 755 C CA . GLN A 1 91 ? 15.591 -2.661 -14.089 1.00 73.25 91 GLN A CA 1
ATOM 756 C C . GLN A 1 91 ? 14.923 -3.547 -15.147 1.00 73.25 91 GLN A C 1
ATOM 758 O O . GLN A 1 91 ? 14.073 -4.362 -14.823 1.00 73.25 91 GLN A O 1
ATOM 763 N N . LEU A 1 92 ? 15.323 -3.429 -16.417 1.00 71.19 92 LEU A N 1
ATOM 764 C CA . LEU A 1 92 ? 14.760 -4.266 -17.476 1.00 71.19 92 LEU A CA 1
ATOM 765 C C . LEU A 1 92 ? 15.179 -5.737 -17.324 1.00 71.19 92 LEU A C 1
ATOM 767 O O . LEU A 1 92 ? 14.349 -6.622 -17.500 1.00 71.19 92 LEU A O 1
ATOM 771 N N . GLU A 1 93 ? 16.438 -5.991 -16.958 1.00 75.75 93 GLU A N 1
ATOM 772 C CA . GLU A 1 93 ? 16.963 -7.341 -16.709 1.00 75.75 93 GLU A CA 1
ATOM 773 C C . GLU A 1 93 ? 16.224 -8.013 -15.544 1.00 75.75 93 GLU A C 1
ATOM 775 O O . GLU A 1 93 ? 15.701 -9.113 -15.705 1.00 75.75 93 GLU A O 1
ATOM 780 N N . THR A 1 94 ? 16.063 -7.307 -14.416 1.00 76.81 94 THR A N 1
ATOM 781 C CA . THR A 1 94 ? 15.323 -7.822 -13.250 1.00 76.81 94 THR A CA 1
ATOM 782 C C . THR A 1 94 ? 13.856 -8.099 -13.559 1.00 76.81 94 THR A C 1
ATOM 784 O O . THR A 1 94 ? 13.287 -9.077 -13.075 1.00 76.81 94 THR A O 1
ATOM 787 N N . LEU A 1 95 ? 13.229 -7.263 -14.390 1.00 74.81 95 LEU A N 1
ATOM 788 C CA . LEU A 1 95 ? 11.873 -7.496 -14.878 1.00 74.81 95 LEU A CA 1
ATOM 789 C C . LEU A 1 95 ? 11.797 -8.749 -15.750 1.00 74.81 95 LEU A C 1
ATOM 791 O O . LEU A 1 95 ? 10.857 -9.523 -15.593 1.00 74.81 95 LEU A O 1
ATOM 795 N N . ILE A 1 96 ? 12.745 -8.959 -16.664 1.00 76.44 96 ILE A N 1
ATOM 796 C CA . ILE A 1 96 ? 12.763 -10.142 -17.535 1.00 76.44 96 ILE A CA 1
ATOM 797 C C . ILE A 1 96 ? 12.907 -11.417 -16.700 1.00 76.44 96 ILE A C 1
ATOM 799 O O . ILE A 1 96 ? 12.142 -12.353 -16.916 1.00 76.44 96 ILE A O 1
ATOM 803 N N . GLU A 1 97 ? 13.810 -11.434 -15.718 1.00 80.50 97 GLU A N 1
ATOM 804 C CA . GLU A 1 97 ? 14.001 -12.570 -14.805 1.00 80.50 97 GLU A CA 1
ATOM 805 C C . GLU A 1 97 ? 12.716 -12.898 -14.031 1.00 80.50 97 GLU A C 1
ATOM 807 O O . GLU A 1 97 ? 12.232 -14.028 -14.077 1.00 80.50 97 GLU A O 1
ATOM 812 N N . LYS A 1 98 ? 12.089 -11.893 -13.406 1.00 78.94 98 LYS A N 1
ATOM 813 C CA . LYS A 1 98 ? 10.835 -12.075 -12.653 1.00 78.94 98 LYS A CA 1
ATOM 814 C C . LYS A 1 98 ? 9.670 -12.530 -13.526 1.00 78.94 98 LYS A C 1
ATOM 816 O O . LYS A 1 98 ? 8.846 -13.336 -13.103 1.00 78.94 98 LYS A O 1
ATOM 821 N N . ASN A 1 99 ? 9.571 -12.002 -14.744 1.00 75.88 99 ASN A N 1
ATOM 822 C CA . ASN A 1 99 ? 8.544 -12.435 -15.684 1.00 75.88 99 ASN A CA 1
ATOM 823 C C . ASN A 1 99 ? 8.809 -13.875 -16.152 1.00 75.88 99 ASN A C 1
ATOM 825 O O . ASN A 1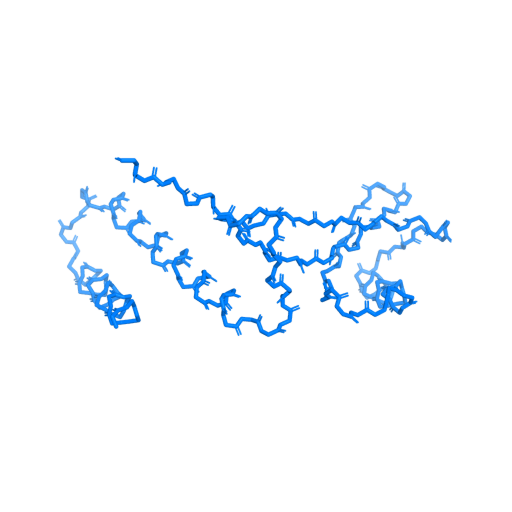 99 ? 7.866 -14.660 -16.209 1.00 75.88 99 ASN A O 1
ATOM 829 N N . ALA A 1 100 ? 10.069 -14.257 -16.388 1.00 79.19 100 ALA A N 1
ATOM 830 C CA . ALA A 1 100 ? 10.437 -15.629 -16.727 1.00 79.19 100 ALA A CA 1
ATOM 831 C C . ALA A 1 100 ? 10.092 -16.615 -15.596 1.00 79.19 100 ALA A C 1
ATOM 833 O O . ALA A 1 100 ? 9.502 -17.664 -15.862 1.00 79.19 100 ALA A O 1
ATOM 834 N N . GLU A 1 101 ? 10.365 -16.258 -14.336 1.00 81.38 101 GLU A N 1
ATOM 835 C CA . GLU A 1 101 ? 9.929 -17.025 -13.157 1.00 81.38 101 GLU A CA 1
ATOM 836 C C . GLU A 1 101 ? 8.401 -17.174 -13.106 1.00 81.38 101 GLU A C 1
ATOM 838 O O . GLU A 1 101 ? 7.879 -18.263 -12.860 1.00 81.38 101 GLU A O 1
ATOM 843 N N . ALA A 1 102 ? 7.670 -16.103 -13.424 1.00 78.06 102 ALA A N 1
ATOM 844 C CA . ALA A 1 102 ? 6.212 -16.103 -13.519 1.00 78.06 102 ALA A CA 1
ATOM 845 C C . ALA A 1 102 ? 5.664 -16.785 -14.794 1.00 78.06 102 ALA A C 1
ATOM 847 O O . ALA A 1 102 ? 4.449 -16.791 -15.005 1.00 78.06 102 ALA A O 1
ATOM 848 N N . ARG A 1 103 ? 6.529 -17.366 -15.643 1.00 76.44 103 ARG A N 1
ATOM 849 C CA . ARG A 1 103 ? 6.194 -17.960 -16.955 1.00 76.44 103 ARG A CA 1
ATOM 850 C C . ARG A 1 103 ? 5.479 -16.983 -17.900 1.00 76.44 103 ARG A C 1
ATOM 852 O O . ARG A 1 103 ? 4.593 -17.372 -18.665 1.00 76.44 103 ARG A O 1
ATOM 859 N N . MET A 1 104 ? 5.854 -15.709 -17.837 1.00 72.56 104 MET A N 1
ATOM 860 C CA . MET A 1 104 ? 5.354 -14.635 -18.689 1.00 72.56 104 MET A CA 1
ATOM 861 C C . MET A 1 104 ? 6.478 -14.086 -19.572 1.00 72.56 104 MET A C 1
ATOM 863 O O . MET A 1 104 ? 7.565 -13.779 -19.097 1.00 72.56 104 MET A O 1
ATOM 867 N N . ASP A 1 105 ? 6.206 -13.919 -20.864 1.00 66.38 105 ASP A N 1
ATOM 868 C CA . ASP A 1 105 ? 7.186 -13.388 -21.815 1.00 66.38 105 ASP A CA 1
ATOM 869 C C . ASP A 1 105 ? 7.072 -11.871 -21.930 1.00 66.38 105 ASP A C 1
ATOM 871 O O . ASP A 1 105 ? 6.039 -11.367 -22.371 1.00 66.38 105 ASP A O 1
ATOM 875 N N . VAL A 1 106 ? 8.136 -11.138 -21.598 1.00 66.50 106 VAL A N 1
ATOM 876 C CA . VAL A 1 106 ? 8.190 -9.686 -21.819 1.00 66.50 106 VAL A CA 1
ATOM 877 C C . VAL A 1 106 ? 8.359 -9.388 -23.308 1.00 66.50 106 VAL A C 1
ATOM 879 O O . VAL A 1 106 ? 9.172 -10.024 -23.982 1.00 66.50 106 VAL A O 1
ATOM 882 N N . CYS A 1 107 ? 7.626 -8.400 -23.836 1.00 60.50 107 CYS A N 1
ATOM 883 C CA . CYS A 1 107 ? 7.834 -7.919 -25.205 1.00 60.50 107 CYS A CA 1
ATOM 884 C C . CYS A 1 107 ? 9.309 -7.551 -25.430 1.00 60.50 107 CYS A C 1
ATOM 886 O O . CYS A 1 107 ? 9.814 -6.581 -24.862 1.00 60.50 107 CYS A O 1
ATOM 888 N N . LYS A 1 108 ? 9.981 -8.278 -26.330 1.00 55.94 108 LYS A N 1
ATOM 889 C CA . LYS A 1 108 ? 11.394 -8.057 -26.701 1.00 55.94 108 LYS A CA 1
ATOM 890 C C . LYS A 1 108 ? 11.659 -6.674 -27.309 1.00 55.94 108 LYS A C 1
ATOM 892 O O . LYS A 1 108 ? 12.807 -6.254 -27.387 1.00 55.94 108 LYS A O 1
ATOM 897 N N . ALA A 1 109 ? 10.608 -5.954 -27.707 1.00 53.94 109 ALA A N 1
ATOM 898 C CA . ALA A 1 109 ? 10.671 -4.628 -28.317 1.00 53.94 109 ALA A CA 1
ATOM 899 C C . ALA A 1 109 ? 11.153 -3.498 -27.378 1.00 53.94 109 ALA A C 1
ATOM 901 O O . ALA A 1 109 ? 11.149 -2.342 -27.782 1.00 53.94 109 ALA A O 1
ATOM 902 N N . GLY A 1 110 ? 11.560 -3.783 -26.135 1.00 54.72 110 GLY A N 1
ATOM 903 C CA . GLY A 1 110 ? 12.220 -2.798 -25.264 1.00 54.72 110 GLY A CA 1
ATOM 904 C C . GLY A 1 110 ? 11.337 -1.630 -24.803 1.00 54.72 110 GLY A C 1
ATOM 905 O O . GLY A 1 110 ? 11.833 -0.691 -24.182 1.00 54.72 110 GLY A O 1
ATOM 906 N N . HIS A 1 111 ? 10.030 -1.668 -25.073 1.00 59.03 111 HIS A N 1
ATOM 907 C CA . HIS A 1 111 ? 9.095 -0.628 -24.661 1.00 59.03 111 HIS A CA 1
ATOM 908 C C . HIS A 1 111 ? 8.771 -0.761 -23.169 1.00 59.03 111 HIS A C 1
ATOM 910 O O . HIS A 1 111 ? 7.855 -1.476 -22.765 1.00 59.03 111 HIS A O 1
ATOM 916 N N . MET A 1 112 ? 9.544 -0.053 -22.350 1.00 68.12 112 MET A N 1
ATOM 917 C CA . MET A 1 112 ? 9.307 0.120 -20.921 1.00 68.12 112 MET A CA 1
ATOM 918 C C . MET A 1 112 ? 8.888 1.565 -20.657 1.00 68.12 112 MET A C 1
ATOM 920 O O . MET A 1 112 ? 9.611 2.503 -20.993 1.00 68.12 112 MET A O 1
ATOM 924 N N . ALA A 1 113 ? 7.730 1.754 -20.028 1.00 68.31 113 ALA A N 1
ATOM 925 C CA . ALA A 1 113 ? 7.276 3.070 -19.598 1.00 68.31 113 ALA A CA 1
ATOM 926 C C . ALA A 1 113 ? 7.626 3.283 -18.122 1.00 68.31 113 ALA A C 1
ATOM 928 O O . ALA A 1 113 ? 7.390 2.409 -17.291 1.00 68.31 113 ALA A O 1
ATOM 929 N N . ILE A 1 114 ? 8.163 4.455 -17.776 1.00 71.25 114 ILE A N 1
ATOM 930 C CA . ILE A 1 114 ? 8.401 4.836 -16.379 1.00 71.25 114 ILE A CA 1
ATOM 931 C C . ILE A 1 114 ? 7.297 5.793 -15.949 1.00 71.25 114 ILE A C 1
ATOM 933 O O . ILE A 1 114 ? 7.195 6.910 -16.459 1.00 71.25 114 ILE A O 1
ATOM 937 N N . ARG A 1 115 ? 6.492 5.381 -14.970 1.00 68.50 115 ARG A N 1
ATOM 938 C CA . ARG A 1 115 ? 5.513 6.248 -14.312 1.00 68.50 115 ARG A CA 1
ATOM 939 C C . ARG A 1 115 ? 6.069 6.720 -12.974 1.00 68.50 115 ARG A C 1
ATOM 941 O O . ARG A 1 115 ? 6.535 5.919 -12.172 1.00 68.50 115 ARG A O 1
ATOM 948 N N . LYS A 1 116 ? 5.971 8.023 -12.712 1.00 64.19 116 LYS A N 1
ATOM 949 C CA . LYS A 1 116 ? 6.171 8.594 -11.373 1.00 64.19 116 LYS A CA 1
ATOM 950 C C . LYS A 1 116 ? 4.788 8.830 -10.763 1.00 64.19 116 LYS A C 1
ATOM 952 O O . LYS A 1 116 ? 4.030 9.650 -11.281 1.00 64.19 116 LYS A O 1
ATOM 957 N N . ALA A 1 117 ? 4.408 8.053 -9.750 1.00 56.91 117 ALA A N 1
ATOM 958 C CA . ALA A 1 117 ? 3.134 8.237 -9.038 1.00 56.91 117 ALA A CA 1
ATOM 959 C C . ALA A 1 117 ? 3.222 9.439 -8.085 1.00 56.91 117 ALA A C 1
ATOM 961 O O . ALA A 1 117 ? 4.336 9.795 -7.753 1.00 56.91 117 ALA A O 1
ATOM 962 N N . ARG A 1 118 ? 2.096 10.053 -7.663 1.00 59.41 118 ARG A N 1
ATOM 963 C CA . ARG A 1 118 ? 2.033 11.127 -6.645 1.00 59.41 118 ARG A CA 1
ATOM 964 C C . ARG A 1 118 ? 1.245 10.678 -5.408 1.00 59.41 118 ARG A C 1
ATOM 966 O O . ARG A 1 118 ? 0.058 10.415 -5.524 1.00 59.41 118 ARG A O 1
ATOM 973 N N . GLN A 1 119 ? 1.874 10.655 -4.240 1.00 54.72 119 GLN A N 1
ATOM 974 C CA . GLN A 1 119 ? 1.296 10.431 -2.913 1.00 54.72 119 GLN A CA 1
ATOM 975 C C . GLN A 1 119 ? 1.699 11.572 -1.966 1.00 54.72 119 GLN A C 1
ATOM 977 O O . GLN A 1 119 ? 2.838 11.661 -1.516 1.00 54.72 119 GLN A O 1
ATOM 982 N N . GLY A 1 120 ? 0.761 12.485 -1.722 1.00 53.75 120 GLY A N 1
ATOM 983 C CA . GLY A 1 120 ? 0.895 13.590 -0.773 1.00 53.75 120 GLY A CA 1
ATOM 984 C C . GLY A 1 120 ? -0.402 14.397 -0.728 1.00 53.75 120 GLY A C 1
ATOM 985 O O . GLY A 1 120 ? -0.925 14.771 -1.782 1.00 53.75 120 GLY A O 1
ATOM 986 N N . ARG A 1 121 ? -0.943 14.635 0.472 1.00 50.88 121 ARG A N 1
ATOM 987 C CA . ARG A 1 121 ? -2.086 15.539 0.680 1.00 50.88 121 ARG A CA 1
ATOM 988 C C . ARG A 1 121 ? -1.583 16.986 0.639 1.00 50.88 121 ARG A C 1
ATOM 990 O O . ARG A 1 121 ? -0.489 17.276 1.113 1.00 50.88 121 ARG A O 1
ATOM 997 N N . LYS A 1 122 ? -2.360 17.898 0.046 1.00 46.88 122 LYS A N 1
ATOM 998 C CA . LYS A 1 122 ? -2.124 19.335 0.247 1.00 46.88 122 LYS A CA 1
ATOM 999 C C . LYS A 1 122 ? -2.461 19.635 1.707 1.00 46.88 122 LYS A C 1
ATOM 1001 O O . LYS A 1 122 ? -3.556 19.275 2.134 1.00 46.88 122 LYS A O 1
ATOM 1006 N N . ASN A 1 123 ? -1.567 20.297 2.437 1.00 51.22 123 ASN A N 1
ATOM 1007 C CA . ASN A 1 123 ? -1.982 20.981 3.655 1.00 51.22 123 ASN A CA 1
ATOM 1008 C C . ASN A 1 123 ? -2.985 22.051 3.220 1.00 51.22 123 ASN A C 1
ATOM 1010 O O . ASN A 1 123 ? -2.634 22.977 2.488 1.00 51.22 123 ASN A O 1
ATOM 1014 N N . VAL A 1 124 ? -4.258 21.864 3.568 1.00 48.31 124 VAL A N 1
ATOM 1015 C CA . VAL A 1 124 ? -5.255 22.922 3.431 1.00 48.31 124 VAL A CA 1
ATOM 1016 C C . VAL A 1 124 ? -4.906 23.909 4.534 1.00 48.31 124 VAL A C 1
ATOM 1018 O O . VAL A 1 124 ? -5.206 23.663 5.697 1.00 48.31 124 VAL A O 1
ATOM 1021 N N . GLY A 1 125 ? -4.150 24.952 4.191 1.00 38.84 125 GLY A N 1
ATOM 1022 C CA . GLY A 1 125 ? -3.848 26.024 5.127 1.00 38.84 125 GLY A CA 1
ATOM 1023 C C . GLY A 1 125 ? -5.157 26.645 5.599 1.00 38.84 125 GLY A C 1
ATOM 1024 O O . GLY A 1 125 ? -5.939 27.132 4.784 1.00 38.84 125 GLY A O 1
ATOM 1025 N N . THR A 1 126 ? -5.418 26.581 6.900 1.00 43.53 126 THR A N 1
ATOM 1026 C CA . THR A 1 126 ? -6.383 27.461 7.557 1.00 43.53 126 THR A CA 1
ATOM 1027 C C . THR A 1 126 ? -5.841 28.881 7.453 1.00 43.53 126 THR A C 1
ATOM 1029 O O . THR A 1 126 ? -4.816 29.183 8.066 1.00 43.53 126 THR A O 1
ATOM 1032 N N . ASN A 1 127 ? -6.486 29.697 6.615 1.00 37.69 127 ASN A N 1
ATOM 1033 C CA . ASN A 1 127 ? -6.381 31.158 6.672 1.00 37.69 127 ASN A CA 1
ATOM 1034 C C . ASN A 1 127 ? -6.993 31.682 7.971 1.00 37.69 127 ASN A C 1
ATOM 1036 O O . ASN A 1 127 ? -7.992 31.073 8.420 1.00 37.69 127 ASN A O 1
#

Organism: NCBI:txid77777

Radius of gyration: 20.89 Å; chains: 1; bounding box: 44×49×53 Å

Secondary structure (DSSP, 8-state):
-HHHHHHHHHHHHHHHHH-TT-GGGHHHHHHHHHHHHHHHHHHHHHH-TTSEEEEEETTEEEEEEEEEEEE-TT--EEEEEEETTS-GGGHHHHHHHHHHHTT----TT--EEEEE-----------